Protein AF-A0A955IKW0-F1 (afdb_monomer_lite)

Radius of gyration: 23.09 Å; chains: 1; bounding box: 54×46×50 Å

Structure (mmCIF, N/CA/C/O backbone):
data_AF-A0A955IKW0-F1
#
_entry.id   AF-A0A955IKW0-F1
#
loop_
_atom_site.group_PDB
_atom_site.id
_atom_site.type_symbol
_atom_site.label_atom_id
_atom_site.label_alt_id
_atom_site.label_comp_id
_atom_site.label_asym_id
_atom_site.label_entity_id
_atom_site.label_seq_id
_atom_site.pdbx_PDB_ins_code
_atom_site.Cartn_x
_atom_site.Cartn_y
_atom_site.Cartn_z
_atom_site.occupancy
_atom_site.B_iso_or_equiv
_atom_site.auth_seq_id
_atom_site.auth_comp_id
_atom_site.auth_asym_id
_atom_site.auth_atom_id
_atom_site.pdbx_PDB_model_num
ATOM 1 N N . MET A 1 1 ? 44.706 -30.249 -36.302 1.00 55.31 1 MET A N 1
ATOM 2 C CA . MET A 1 1 ? 43.267 -30.231 -35.924 1.00 55.31 1 MET A CA 1
ATOM 3 C C . MET A 1 1 ? 42.944 -29.431 -34.649 1.00 55.31 1 MET A C 1
ATOM 5 O O . MET A 1 1 ? 41.783 -29.077 -34.481 1.00 55.31 1 MET A O 1
ATOM 9 N N . MET A 1 2 ? 43.918 -29.081 -33.790 1.00 57.72 2 MET A N 1
ATOM 10 C CA . MET A 1 2 ? 43.688 -28.331 -32.535 1.00 57.72 2 MET A CA 1
ATOM 11 C C . MET A 1 2 ? 43.245 -26.864 -32.749 1.00 57.72 2 MET A C 1
ATOM 13 O O . MET A 1 2 ? 42.301 -26.408 -32.112 1.00 57.72 2 MET A O 1
ATOM 17 N N . GLY A 1 3 ? 43.845 -26.144 -33.709 1.00 53.97 3 GLY A N 1
ATOM 18 C CA . GLY A 1 3 ? 43.551 -24.718 -33.955 1.00 53.97 3 GLY A CA 1
ATOM 19 C C . GLY A 1 3 ? 42.125 -24.417 -34.444 1.00 53.97 3 GLY A C 1
ATOM 20 O O . GLY A 1 3 ? 41.551 -23.398 -34.077 1.00 53.97 3 GLY A O 1
ATOM 21 N N . ARG A 1 4 ? 41.498 -25.344 -35.187 1.00 57.72 4 ARG A N 1
ATOM 22 C CA . ARG A 1 4 ? 40.086 -25.226 -35.613 1.00 57.72 4 ARG A CA 1
ATOM 23 C C . ARG A 1 4 ? 39.106 -25.356 -34.442 1.00 57.72 4 ARG 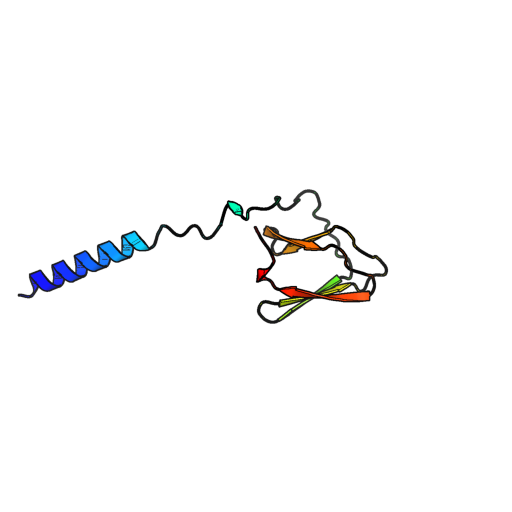A C 1
ATOM 25 O O . ARG A 1 4 ? 38.041 -24.755 -34.487 1.00 57.72 4 ARG A O 1
ATOM 32 N N . ARG A 1 5 ? 39.467 -26.121 -33.403 1.00 55.22 5 ARG A N 1
ATOM 33 C CA . ARG A 1 5 ? 38.648 -26.306 -32.193 1.00 55.22 5 ARG A CA 1
ATOM 34 C C . ARG A 1 5 ? 38.736 -25.084 -31.273 1.00 55.22 5 ARG A C 1
ATOM 36 O O . ARG A 1 5 ? 37.705 -24.649 -30.779 1.00 55.22 5 ARG A O 1
ATOM 43 N N . LEU A 1 6 ? 39.921 -24.478 -31.128 1.00 58.97 6 LEU A N 1
ATOM 44 C CA . LEU A 1 6 ? 40.076 -23.217 -30.387 1.00 58.97 6 LEU A CA 1
ATOM 45 C C . LEU A 1 6 ? 39.348 -22.042 -31.060 1.00 58.97 6 LEU A C 1
ATOM 47 O O . LEU A 1 6 ? 38.687 -21.274 -30.367 1.00 58.97 6 LEU A O 1
ATOM 51 N N . GLY A 1 7 ? 39.406 -21.929 -32.392 1.00 64.44 7 GLY A N 1
ATOM 52 C CA . GLY A 1 7 ? 38.689 -20.874 -33.123 1.00 64.44 7 GLY A CA 1
ATOM 53 C C . GLY A 1 7 ? 37.164 -20.964 -32.983 1.00 64.44 7 GLY A C 1
ATOM 54 O O . GLY A 1 7 ? 36.495 -19.946 -32.830 1.00 64.44 7 GLY A O 1
ATOM 55 N N . LEU A 1 8 ? 36.615 -22.183 -32.958 1.00 63.16 8 LEU A N 1
ATOM 56 C CA . LEU A 1 8 ? 35.183 -22.431 -32.743 1.00 63.16 8 LEU A CA 1
ATOM 57 C C . LEU A 1 8 ? 34.724 -22.057 -31.325 1.00 63.16 8 LEU A C 1
ATOM 59 O O . LEU A 1 8 ? 33.658 -21.468 -31.166 1.00 63.16 8 LEU A O 1
ATOM 63 N N . ILE A 1 9 ? 35.536 -22.354 -30.305 1.00 67.19 9 ILE A N 1
ATOM 64 C CA . ILE A 1 9 ? 35.230 -22.014 -28.906 1.00 67.19 9 ILE A CA 1
ATOM 65 C C . ILE A 1 9 ? 35.298 -20.496 -28.689 1.00 67.19 9 ILE A C 1
ATOM 67 O O . ILE A 1 9 ? 34.399 -19.924 -28.074 1.00 67.19 9 ILE A O 1
ATOM 71 N N . ALA A 1 10 ? 36.319 -19.833 -29.241 1.00 67.25 10 ALA A N 1
ATOM 72 C CA . ALA A 1 10 ? 36.456 -18.380 -29.164 1.00 67.25 10 ALA A CA 1
ATOM 73 C C . ALA A 1 10 ? 35.312 -17.652 -29.896 1.00 67.25 10 ALA A C 1
ATOM 75 O O . ALA A 1 10 ? 34.773 -16.674 -29.378 1.00 67.25 10 ALA A O 1
ATOM 76 N N . GLY A 1 11 ? 34.888 -18.164 -31.058 1.00 70.44 11 GLY A N 1
ATOM 77 C CA . GLY A 1 11 ? 33.739 -17.632 -31.792 1.00 70.44 11 GLY A CA 1
ATOM 78 C C . GLY A 1 11 ? 32.426 -17.762 -31.014 1.00 70.44 11 GLY A C 1
ATOM 79 O O . GLY A 1 11 ? 31.671 -16.797 -30.916 1.00 70.44 11 GLY A O 1
ATOM 80 N N . LEU A 1 12 ? 32.171 -18.922 -30.399 1.00 69.31 12 LEU A N 1
ATOM 81 C CA . LEU A 1 12 ? 30.947 -19.161 -29.627 1.00 69.31 12 LEU A CA 1
ATOM 82 C C . LEU A 1 12 ? 30.872 -18.289 -28.361 1.00 69.31 12 LEU A C 1
ATOM 84 O O . LEU A 1 12 ? 29.811 -17.752 -28.046 1.00 69.31 12 LEU A O 1
ATOM 88 N N . ALA A 1 13 ? 31.997 -18.093 -27.666 1.00 68.12 13 ALA A N 1
ATOM 89 C CA . ALA A 1 13 ? 32.072 -17.214 -26.498 1.00 68.12 13 ALA A CA 1
ATOM 90 C C . ALA A 1 13 ? 31.778 -15.742 -26.852 1.00 68.12 13 ALA A C 1
ATOM 92 O O . ALA A 1 13 ? 31.079 -15.058 -26.103 1.00 68.12 13 ALA A O 1
ATOM 93 N N . GLY A 1 14 ? 32.240 -15.274 -28.020 1.00 70.75 14 GLY A N 1
ATOM 94 C CA . GLY A 1 14 ? 31.936 -13.931 -28.524 1.00 70.75 14 GLY A CA 1
ATOM 95 C C . GLY A 1 14 ? 30.442 -13.707 -28.784 1.00 70.75 14 GLY A C 1
ATOM 96 O O . GLY A 1 14 ? 29.902 -12.663 -28.423 1.00 70.75 14 GLY A O 1
ATOM 97 N N . PHE A 1 15 ? 29.743 -14.707 -29.330 1.00 66.38 15 PHE A N 1
ATOM 98 C CA . PHE A 1 15 ? 28.296 -14.627 -29.572 1.00 66.38 15 PHE A CA 1
ATOM 99 C C . PHE A 1 15 ? 27.461 -14.609 -28.281 1.00 66.38 15 PHE A C 1
ATOM 101 O O . PHE A 1 15 ? 26.461 -13.896 -28.214 1.00 66.38 15 PHE A O 1
ATOM 108 N N . ILE A 1 16 ? 27.874 -15.338 -27.237 1.00 70.06 16 ILE A N 1
ATOM 109 C CA . ILE A 1 16 ? 27.170 -15.346 -25.940 1.00 70.06 16 ILE A CA 1
ATOM 110 C C . ILE A 1 16 ? 27.334 -14.000 -25.217 1.00 70.06 16 ILE A C 1
ATOM 112 O O . ILE A 1 16 ? 26.381 -13.506 -24.614 1.00 70.06 16 ILE A O 1
ATOM 116 N N . ALA A 1 17 ? 28.507 -13.367 -25.327 1.00 66.06 17 ALA A N 1
ATOM 117 C CA . ALA A 1 17 ? 28.766 -12.059 -24.726 1.00 66.06 17 ALA A CA 1
ATOM 118 C C . ALA A 1 17 ? 27.896 -10.937 -25.329 1.00 66.06 17 ALA A C 1
ATOM 120 O O . ALA A 1 17 ? 27.488 -10.024 -24.616 1.00 66.06 17 ALA A O 1
ATOM 121 N N . LEU A 1 18 ? 27.550 -11.029 -26.618 1.00 64.06 18 LEU A N 1
ATOM 122 C CA . LEU A 1 18 ? 26.699 -10.049 -27.309 1.00 64.06 18 LEU A CA 1
ATOM 123 C C . LEU A 1 18 ? 25.201 -10.205 -26.986 1.00 64.06 18 LEU A C 1
ATOM 125 O O . LEU A 1 18 ? 24.448 -9.239 -27.089 1.00 64.06 18 LEU A O 1
ATOM 129 N N . ALA A 1 19 ? 24.757 -11.391 -26.558 1.00 64.06 19 ALA A N 1
ATOM 130 C CA . ALA A 1 19 ? 23.355 -11.653 -26.218 1.00 64.06 19 ALA A CA 1
ATOM 131 C C . ALA A 1 19 ? 22.970 -11.235 -24.779 1.00 64.06 19 ALA A C 1
ATOM 133 O O . ALA A 1 19 ? 21.787 -11.221 -24.436 1.00 64.06 19 ALA A O 1
ATOM 134 N N . GLY A 1 20 ? 23.944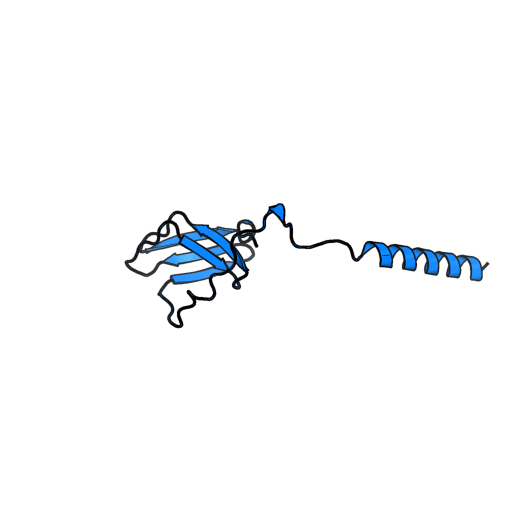 -10.892 -23.926 1.00 59.69 20 GLY A N 1
ATOM 135 C CA . GLY A 1 20 ? 23.731 -10.643 -22.494 1.00 59.69 20 GLY A CA 1
ATOM 136 C C . GLY A 1 20 ? 23.325 -9.216 -22.095 1.00 59.69 20 GLY A C 1
ATOM 137 O O . GLY A 1 20 ? 22.898 -9.013 -20.962 1.00 59.69 20 GLY A O 1
ATOM 138 N N . CYS A 1 21 ? 23.437 -8.220 -22.981 1.00 65.69 21 CYS A N 1
ATOM 139 C CA . CYS A 1 21 ? 23.384 -6.802 -22.579 1.00 65.69 21 CYS A CA 1
ATOM 140 C C . CYS A 1 21 ? 22.056 -6.066 -22.840 1.00 65.69 21 CYS A C 1
ATOM 142 O O . CYS A 1 21 ? 21.972 -4.877 -22.548 1.00 65.69 21 CYS A O 1
ATOM 144 N N . ALA A 1 22 ? 21.014 -6.714 -23.370 1.00 59.66 22 ALA A N 1
ATOM 145 C CA . ALA A 1 22 ? 19.867 -5.985 -23.935 1.00 59.66 22 ALA A CA 1
ATOM 146 C C . ALA A 1 22 ? 18.520 -6.158 -23.211 1.00 59.66 22 ALA A C 1
ATOM 148 O O . ALA A 1 22 ? 17.485 -5.798 -23.770 1.00 59.66 22 ALA A O 1
ATOM 149 N N . ARG A 1 23 ? 18.474 -6.687 -21.980 1.00 61.91 23 ARG A N 1
ATOM 150 C CA . ARG A 1 23 ? 17.199 -6.783 -21.248 1.00 61.91 23 ARG A CA 1
ATOM 151 C C . ARG A 1 23 ? 17.050 -5.629 -20.264 1.00 61.91 23 ARG A C 1
ATOM 153 O O . ARG A 1 23 ? 17.474 -5.720 -19.116 1.00 61.91 23 ARG A O 1
ATOM 160 N N . ALA A 1 24 ? 16.423 -4.547 -20.725 1.00 60.72 24 ALA A N 1
ATOM 161 C CA . ALA A 1 24 ? 15.883 -3.530 -19.834 1.00 60.72 24 ALA A CA 1
ATOM 162 C C . ALA A 1 24 ? 14.897 -4.218 -18.878 1.00 60.72 24 ALA A C 1
ATOM 164 O O . ALA A 1 24 ? 13.889 -4.786 -19.293 1.00 60.72 24 ALA A O 1
ATOM 165 N N . MET A 1 25 ? 15.242 -4.236 -17.594 1.00 59.59 25 MET A N 1
ATOM 166 C CA . MET A 1 25 ? 14.443 -4.870 -16.541 1.00 59.59 25 MET A CA 1
ATOM 167 C C . MET A 1 25 ? 13.219 -4.020 -16.157 1.00 59.59 25 MET A C 1
ATOM 169 O O . MET A 1 25 ? 12.367 -4.466 -15.394 1.00 59.59 25 MET A O 1
ATOM 173 N N . THR A 1 26 ? 13.145 -2.807 -16.706 1.00 64.12 26 THR A N 1
ATOM 174 C CA . THR A 1 26 ? 12.061 -1.842 -16.550 1.00 64.12 26 THR A CA 1
ATOM 175 C C . THR A 1 26 ? 11.247 -1.810 -17.837 1.00 64.12 26 THR A C 1
ATOM 177 O O . THR A 1 26 ? 11.805 -1.624 -18.916 1.00 64.12 26 THR A O 1
ATOM 180 N N . ASP A 1 27 ? 9.936 -1.997 -17.710 1.00 72.62 27 ASP A N 1
ATOM 181 C CA . ASP A 1 27 ? 8.962 -1.846 -18.790 1.00 72.62 27 ASP A CA 1
ATOM 182 C C . ASP A 1 27 ? 8.382 -0.423 -18.710 1.00 72.62 27 ASP A C 1
ATOM 184 O O . ASP A 1 27 ? 7.551 -0.166 -17.836 1.00 72.62 27 ASP A O 1
ATOM 188 N N . PRO A 1 28 ? 8.785 0.515 -19.592 1.00 74.94 28 PRO A N 1
ATOM 189 C CA . PRO A 1 28 ? 8.323 1.900 -19.526 1.00 74.94 28 PRO A CA 1
ATOM 190 C C . PRO A 1 28 ? 6.807 2.030 -19.685 1.00 74.94 28 PRO A C 1
ATOM 192 O O . PRO A 1 28 ? 6.228 3.004 -19.219 1.00 74.94 28 PRO A O 1
ATOM 195 N N . SER A 1 29 ? 6.147 1.048 -20.314 1.00 77.38 29 SER A N 1
ATOM 196 C CA . SER A 1 29 ? 4.687 1.049 -20.456 1.00 77.38 29 SER A CA 1
ATOM 197 C C . SER A 1 29 ? 3.958 0.804 -19.132 1.00 77.38 29 SER A C 1
ATOM 199 O O . SER A 1 29 ? 2.762 1.072 -19.022 1.00 77.38 29 SER A O 1
ATOM 201 N N . ARG A 1 30 ? 4.676 0.308 -18.118 1.00 72.19 30 ARG A N 1
ATOM 202 C CA . ARG A 1 30 ? 4.169 0.064 -16.763 1.00 72.19 30 ARG A CA 1
ATOM 203 C C . ARG A 1 30 ? 4.621 1.114 -15.756 1.00 72.19 30 ARG A C 1
ATOM 205 O O . ARG A 1 30 ? 4.165 1.026 -14.617 1.00 72.19 30 ARG A O 1
ATOM 212 N N . ALA A 1 31 ? 5.427 2.084 -16.202 1.00 77.31 31 ALA A N 1
ATOM 213 C CA . ALA A 1 31 ? 5.877 3.217 -15.412 1.00 77.31 31 ALA A CA 1
ATOM 214 C C . ALA A 1 31 ? 4.686 3.926 -14.771 1.00 77.31 31 ALA A C 1
ATOM 216 O O . ALA A 1 31 ? 3.716 4.299 -15.439 1.00 77.31 31 ALA A O 1
ATOM 217 N N . THR A 1 32 ? 4.761 4.113 -13.462 1.00 81.56 32 THR A N 1
ATOM 218 C CA . THR A 1 32 ? 3.736 4.825 -12.700 1.00 81.56 32 THR A CA 1
ATOM 219 C C . THR A 1 32 ? 4.250 6.189 -12.239 1.00 81.56 32 THR A C 1
ATOM 221 O O . THR A 1 32 ? 5.266 6.698 -12.711 1.00 81.56 32 THR A O 1
ATOM 224 N N . ARG A 1 33 ? 3.501 6.858 -11.355 1.00 85.44 33 ARG A N 1
ATOM 225 C CA . ARG A 1 33 ? 3.916 8.148 -10.788 1.00 85.44 33 ARG A CA 1
ATOM 226 C C . ARG A 1 33 ? 5.225 8.003 -9.991 1.00 85.44 33 ARG A C 1
ATOM 228 O O . ARG A 1 33 ? 5.454 6.937 -9.433 1.00 85.44 33 ARG A O 1
ATOM 235 N N . PRO A 1 34 ? 6.045 9.060 -9.868 1.00 88.25 34 PRO A N 1
ATOM 236 C CA . PRO A 1 34 ? 7.248 9.028 -9.039 1.00 88.25 34 PRO A CA 1
ATOM 237 C C . PRO A 1 34 ? 6.916 9.031 -7.541 1.00 88.25 34 PRO A C 1
ATOM 239 O O . PRO A 1 34 ? 5.866 9.528 -7.117 1.00 88.25 34 PRO A O 1
ATOM 242 N N . TYR A 1 35 ? 7.838 8.506 -6.729 1.00 90.62 35 TYR A N 1
ATOM 243 C CA . TYR A 1 35 ? 7.728 8.554 -5.272 1.00 90.62 35 TYR A CA 1
ATOM 244 C C . TYR A 1 35 ? 7.722 10.012 -4.773 1.00 90.62 35 TYR A C 1
ATOM 246 O O . TYR A 1 35 ? 8.609 10.790 -5.140 1.00 90.62 35 TYR A O 1
ATOM 254 N N . PRO A 1 36 ? 6.749 10.416 -3.934 1.00 91.31 36 PRO A N 1
ATOM 255 C CA . PRO A 1 36 ? 6.617 11.799 -3.491 1.00 91.31 36 PRO A CA 1
ATOM 256 C C . PRO A 1 36 ? 7.600 12.108 -2.354 1.00 91.31 36 PRO A C 1
ATOM 258 O O . PRO A 1 36 ? 7.231 12.106 -1.181 1.00 91.31 36 PRO A O 1
ATOM 261 N N . VAL A 1 37 ? 8.855 12.405 -2.699 1.00 90.19 37 VAL A N 1
ATOM 262 C CA . VAL A 1 37 ? 9.938 12.687 -1.732 1.00 90.19 37 VAL A CA 1
ATOM 263 C C . VAL A 1 37 ? 9.585 13.774 -0.710 1.00 90.19 37 VAL A C 1
ATOM 265 O O . VAL A 1 37 ? 9.950 13.658 0.455 1.00 90.19 37 VAL A O 1
ATOM 268 N N . ALA A 1 38 ? 8.810 14.783 -1.116 1.00 90.06 38 ALA A N 1
ATOM 269 C CA . ALA A 1 38 ? 8.394 15.889 -0.255 1.00 90.06 38 ALA A CA 1
ATOM 270 C C . ALA A 1 38 ? 7.399 15.484 0.852 1.00 90.06 38 ALA A C 1
ATOM 272 O O . ALA A 1 38 ? 7.218 16.231 1.806 1.00 90.06 38 ALA A O 1
ATOM 273 N N . LEU A 1 39 ? 6.751 14.318 0.734 1.00 85.06 39 LEU A N 1
ATOM 274 C CA . LEU A 1 39 ? 5.791 13.805 1.720 1.00 85.06 39 LEU A CA 1
ATOM 275 C C . LEU A 1 39 ? 6.429 12.831 2.718 1.00 85.06 39 LEU A C 1
ATOM 277 O O . LEU A 1 39 ? 5.714 12.172 3.473 1.00 85.06 39 LEU A O 1
ATOM 281 N N . HIS A 1 40 ? 7.757 12.695 2.714 1.00 81.44 40 HIS A N 1
ATOM 282 C CA . HIS A 1 40 ? 8.431 11.861 3.695 1.00 81.44 40 HIS A CA 1
ATOM 283 C C . HIS A 1 40 ? 8.310 12.492 5.088 1.00 81.44 40 HIS A C 1
ATOM 285 O O . HIS A 1 40 ? 8.886 13.540 5.365 1.00 81.44 40 HIS A O 1
ATOM 291 N N . VAL A 1 41 ? 7.540 11.843 5.958 1.00 78.56 41 VAL A N 1
ATOM 292 C CA . VAL A 1 41 ? 7.384 12.219 7.365 1.00 78.56 41 VAL A CA 1
ATOM 293 C C . VAL A 1 41 ? 8.302 11.349 8.229 1.00 78.56 41 VAL A C 1
ATOM 295 O O . VAL A 1 41 ? 8.370 10.141 7.998 1.00 78.56 41 VAL A O 1
ATOM 298 N N . PRO A 1 42 ? 8.996 11.926 9.228 1.00 77.19 42 PRO A N 1
ATOM 299 C CA . PRO A 1 42 ? 9.928 11.185 10.081 1.00 77.19 42 PRO A CA 1
ATOM 300 C C . PRO A 1 42 ? 9.226 10.275 11.101 1.00 77.19 42 PRO A C 1
ATOM 302 O O . PRO A 1 42 ? 9.875 9.427 11.708 1.00 77.19 42 PRO A O 1
ATOM 305 N N . SER A 1 43 ? 7.918 10.444 11.313 1.00 83.62 43 SER A N 1
ATOM 306 C CA . SER A 1 43 ? 7.130 9.637 12.242 1.00 83.62 43 SER A CA 1
ATOM 307 C C . SER A 1 43 ? 6.362 8.526 11.526 1.00 83.62 43 SER A C 1
ATOM 309 O O . SER A 1 43 ? 5.787 8.718 10.452 1.00 83.62 43 SER A O 1
ATOM 311 N N . SER A 1 44 ? 6.326 7.349 12.149 1.00 86.56 44 SER A N 1
ATOM 312 C CA . SER A 1 44 ? 5.491 6.228 11.720 1.00 86.56 44 SER A CA 1
ATOM 313 C C . SER A 1 44 ? 4.155 6.231 12.457 1.00 86.56 44 SER A C 1
ATOM 315 O O . SER A 1 44 ? 4.099 6.505 13.652 1.00 86.56 44 SER A O 1
ATOM 317 N N . VAL A 1 45 ? 3.088 5.867 11.749 1.00 90.69 45 VAL A N 1
ATOM 318 C CA . VAL A 1 45 ? 1.809 5.464 12.355 1.00 90.69 45 VAL A CA 1
ATOM 319 C C . VAL A 1 45 ? 1.828 3.966 12.673 1.00 90.69 45 VAL A C 1
ATOM 321 O O . VAL A 1 45 ? 2.605 3.228 12.063 1.00 90.69 45 VAL A O 1
ATOM 324 N N . ASP A 1 46 ? 0.943 3.501 13.560 1.00 94.31 46 ASP A N 1
ATOM 325 C CA . ASP A 1 46 ? 0.864 2.097 14.004 1.00 94.31 46 ASP A CA 1
ATOM 326 C C . ASP A 1 46 ? 0.239 1.159 12.951 1.00 94.31 46 ASP A C 1
ATOM 328 O O . ASP A 1 46 ? -0.778 0.492 13.157 1.00 94.31 46 ASP A O 1
ATOM 332 N N . ILE A 1 47 ? 0.862 1.102 11.776 1.00 95.25 47 ILE A N 1
ATOM 333 C CA . ILE A 1 47 ? 0.572 0.134 10.723 1.00 95.25 47 ILE A CA 1
ATOM 334 C C . ILE A 1 47 ? 1.690 -0.904 10.717 1.00 95.25 47 ILE A C 1
ATOM 336 O O . ILE A 1 47 ? 2.851 -0.594 10.455 1.00 95.25 47 ILE A O 1
ATOM 340 N N . GLN A 1 48 ? 1.334 -2.161 10.959 1.00 96.69 48 GLN A N 1
ATOM 341 C CA . GLN A 1 48 ? 2.288 -3.267 10.971 1.00 96.69 48 GLN A CA 1
ATOM 342 C C . GLN A 1 48 ? 2.330 -3.949 9.607 1.00 96.69 48 GLN A C 1
ATOM 344 O O . GLN A 1 48 ? 1.294 -4.144 8.964 1.00 96.69 48 GLN A O 1
ATOM 349 N N . VAL A 1 49 ? 3.524 -4.359 9.177 1.00 96.06 49 VAL A N 1
ATOM 350 C CA . VAL A 1 49 ? 3.733 -5.038 7.895 1.00 96.06 49 VAL A CA 1
ATOM 351 C C . VAL A 1 49 ? 4.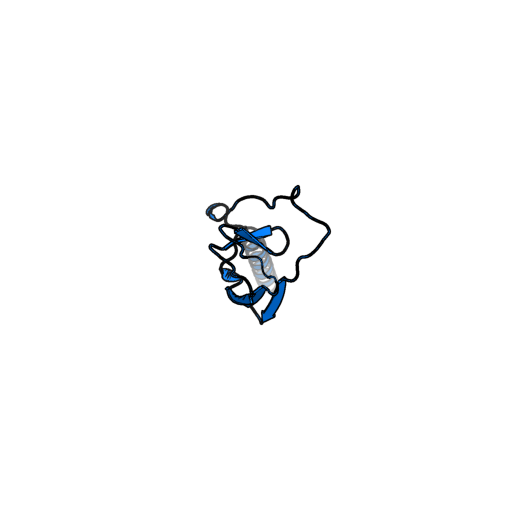511 -6.332 8.109 1.00 96.06 49 VAL A C 1
ATOM 353 O O . VAL A 1 49 ? 5.623 -6.328 8.623 1.00 96.06 49 VAL A O 1
ATOM 356 N N . PHE A 1 50 ? 3.938 -7.446 7.661 1.00 97.50 50 PHE A N 1
ATOM 357 C CA . PHE A 1 50 ? 4.545 -8.774 7.718 1.00 97.50 50 PHE A CA 1
ATOM 358 C C . PHE A 1 50 ? 4.779 -9.293 6.307 1.00 97.50 50 PHE A C 1
ATOM 360 O O . PHE A 1 50 ? 3.844 -9.361 5.509 1.00 97.50 50 PHE A O 1
ATOM 367 N N . ARG A 1 51 ? 5.998 -9.728 5.996 1.00 96.44 51 ARG A N 1
ATOM 368 C CA . ARG A 1 51 ? 6.312 -10.337 4.700 1.00 96.44 51 ARG A CA 1
ATOM 369 C C . ARG A 1 51 ? 6.417 -11.855 4.820 1.00 96.44 51 ARG A C 1
ATOM 371 O O . ARG A 1 51 ? 7.080 -12.364 5.718 1.00 96.44 51 ARG A O 1
ATOM 378 N N . ARG A 1 52 ? 5.807 -12.576 3.875 1.00 97.56 52 ARG A N 1
ATOM 379 C CA . ARG A 1 52 ? 5.995 -14.021 3.672 1.00 97.56 52 ARG A CA 1
ATOM 380 C C . ARG A 1 52 ? 6.166 -14.301 2.182 1.00 97.56 52 ARG A C 1
ATOM 382 O O . ARG A 1 52 ? 5.217 -14.176 1.412 1.00 97.56 52 ARG A O 1
ATOM 389 N N . GLY A 1 53 ? 7.390 -14.633 1.773 1.00 96.62 53 GLY A N 1
ATOM 390 C CA . GLY A 1 53 ? 7.733 -14.845 0.364 1.00 96.62 53 GLY A CA 1
ATOM 391 C C . GLY A 1 53 ? 7.416 -13.621 -0.504 1.00 96.62 53 GLY A C 1
ATOM 392 O O . GLY A 1 53 ? 7.947 -12.526 -0.284 1.00 96.62 53 GLY A O 1
ATOM 393 N N . THR A 1 54 ? 6.537 -13.805 -1.490 1.00 96.75 54 THR A N 1
ATOM 394 C CA . THR A 1 54 ? 6.078 -12.758 -2.419 1.00 96.75 54 THR A CA 1
ATOM 395 C C . THR A 1 54 ? 4.781 -12.079 -1.977 1.00 96.75 54 THR A C 1
ATOM 397 O O . THR A 1 54 ? 4.141 -11.415 -2.783 1.00 96.75 54 THR A O 1
ATOM 400 N N . SER A 1 55 ? 4.379 -12.236 -0.714 1.00 97.94 55 SER A N 1
ATOM 401 C CA . SER A 1 55 ? 3.199 -11.580 -0.148 1.00 97.94 55 SER A CA 1
ATOM 402 C C . SER A 1 55 ? 3.569 -10.684 1.027 1.00 97.94 55 SER A C 1
ATOM 404 O O . SER A 1 55 ? 4.430 -11.026 1.844 1.00 97.94 55 SER A O 1
ATOM 406 N N . ILE A 1 56 ? 2.872 -9.558 1.143 1.00 97.50 56 ILE A N 1
ATOM 407 C CA . ILE A 1 56 ? 2.910 -8.684 2.315 1.00 97.50 56 ILE A CA 1
ATOM 408 C C . ILE A 1 56 ? 1.529 -8.620 2.951 1.00 97.50 56 ILE A C 1
ATOM 410 O O . ILE A 1 56 ? 0.515 -8.537 2.267 1.00 97.50 56 ILE A O 1
ATOM 414 N N . THR A 1 57 ? 1.480 -8.676 4.272 1.00 98.19 57 THR A N 1
ATOM 415 C CA . THR A 1 57 ? 0.266 -8.464 5.049 1.00 98.19 57 THR A CA 1
ATOM 416 C C . THR A 1 57 ? 0.406 -7.185 5.840 1.00 98.19 57 THR A C 1
ATOM 418 O O . THR A 1 57 ? 1.361 -7.034 6.592 1.00 98.19 57 THR A O 1
ATOM 421 N N . VAL A 1 58 ? -0.560 -6.295 5.678 1.00 97.62 58 VAL A N 1
ATOM 422 C CA . VAL A 1 58 ? -0.634 -5.004 6.347 1.00 97.62 58 VAL A CA 1
ATOM 423 C C . VAL A 1 58 ? -1.779 -5.038 7.347 1.00 97.62 58 VAL A C 1
ATOM 425 O O . VAL A 1 58 ? -2.891 -5.446 7.002 1.00 97.62 58 VAL A O 1
ATOM 428 N N . VAL A 1 59 ? -1.498 -4.632 8.580 1.00 98.06 59 VAL A N 1
ATOM 429 C CA . VAL A 1 59 ? -2.471 -4.520 9.669 1.00 98.06 59 VAL A CA 1
ATOM 430 C C . VAL A 1 59 ? -2.526 -3.064 10.100 1.00 98.06 59 VAL A C 1
ATOM 432 O O . VAL A 1 59 ? -1.529 -2.517 10.563 1.00 98.06 59 VAL A O 1
ATOM 435 N N . ASN A 1 60 ? -3.686 -2.437 9.935 1.00 97.62 60 ASN A N 1
ATOM 436 C CA . ASN A 1 60 ? -3.931 -1.089 10.422 1.00 97.62 60 ASN A CA 1
ATOM 437 C C . ASN A 1 60 ? -4.399 -1.155 11.877 1.00 97.62 60 ASN A C 1
ATOM 439 O O . ASN A 1 60 ? -5.581 -1.380 12.121 1.00 97.62 60 ASN A O 1
ATOM 443 N N . ALA A 1 61 ? -3.488 -0.983 12.834 1.00 97.06 61 ALA A N 1
ATOM 444 C CA . ALA A 1 61 ? -3.819 -1.013 14.260 1.00 97.06 61 ALA A CA 1
ATOM 445 C C . ALA A 1 61 ? -4.288 0.355 14.795 1.00 97.06 61 ALA A C 1
ATOM 447 O O . ALA A 1 61 ? -4.426 0.538 16.000 1.00 97.06 61 ALA A O 1
ATOM 448 N N . THR A 1 62 ? -4.547 1.315 13.904 1.00 96.38 62 THR A N 1
ATOM 449 C CA . THR A 1 62 ? -5.012 2.661 14.252 1.00 96.38 62 THR A CA 1
ATOM 450 C C . THR A 1 62 ? -6.544 2.762 14.154 1.00 96.38 62 THR A C 1
ATOM 452 O O . THR A 1 62 ? -7.174 1.959 13.455 1.00 96.38 62 THR A O 1
ATOM 455 N N . PRO A 1 63 ? -7.169 3.782 14.775 1.00 97.19 63 PRO A N 1
ATOM 456 C CA . PRO A 1 63 ? -8.585 4.094 14.563 1.00 97.19 63 PRO A CA 1
ATOM 457 C C . PRO A 1 63 ? -8.862 4.802 13.220 1.00 97.19 63 PRO A C 1
ATOM 459 O O . PRO A 1 63 ? -10.013 5.104 12.904 1.00 97.19 63 PRO A O 1
ATOM 462 N N . VAL A 1 64 ? -7.833 5.098 12.419 1.00 96.81 64 VAL A N 1
ATOM 463 C CA . VAL A 1 64 ? -7.956 5.870 11.176 1.00 96.81 64 VAL A CA 1
ATOM 464 C C . VAL A 1 64 ? -8.215 4.936 10.000 1.00 96.81 64 VAL A C 1
ATOM 466 O O . VAL A 1 64 ? -7.553 3.916 9.842 1.00 96.81 64 VAL A O 1
ATOM 469 N N . THR A 1 65 ? -9.156 5.297 9.126 1.00 97.00 65 THR A N 1
ATOM 470 C CA . THR A 1 65 ? -9.362 4.604 7.847 1.00 97.00 65 THR A CA 1
ATOM 471 C C . THR A 1 65 ? -8.699 5.369 6.709 1.00 97.00 65 THR A C 1
ATOM 473 O O . THR A 1 65 ? -9.013 6.534 6.475 1.00 97.00 65 THR A O 1
ATOM 476 N N . TYR A 1 66 ? -7.851 4.687 5.942 1.00 95.81 66 TYR A N 1
ATOM 477 C CA . TYR A 1 66 ? -7.192 5.250 4.766 1.00 95.81 66 TYR A CA 1
ATOM 478 C C . TYR A 1 66 ? -7.986 4.917 3.504 1.00 95.81 66 TYR A C 1
ATOM 480 O O . TYR A 1 66 ? -8.421 3.779 3.319 1.00 95.81 66 TYR A O 1
ATOM 488 N N . ARG A 1 67 ? -8.176 5.898 2.620 1.00 96.88 67 ARG A N 1
ATOM 489 C CA . ARG A 1 67 ? -8.919 5.760 1.357 1.00 96.88 67 ARG A CA 1
ATOM 490 C C . ARG A 1 67 ? -8.128 6.391 0.227 1.00 96.88 67 ARG A C 1
ATOM 492 O O . ARG A 1 67 ? -7.459 7.391 0.461 1.00 96.88 67 ARG A O 1
ATOM 499 N N . ASN A 1 68 ? -8.240 5.829 -0.976 1.00 95.00 68 ASN A N 1
ATOM 500 C CA . ASN A 1 68 ? -7.582 6.347 -2.183 1.00 95.00 68 ASN A CA 1
ATOM 501 C C . ASN A 1 68 ? -6.083 6.634 -1.965 1.00 95.00 68 ASN A C 1
ATOM 503 O O . ASN A 1 68 ? -5.550 7.642 -2.424 1.00 95.00 68 ASN A O 1
ATOM 507 N N . ALA A 1 69 ? -5.411 5.757 -1.219 1.00 92.19 69 ALA A N 1
ATOM 508 C CA . ALA A 1 69 ? -4.018 5.932 -0.835 1.00 92.19 69 ALA A CA 1
ATOM 509 C C . ALA A 1 69 ? -3.091 5.138 -1.766 1.00 92.19 69 ALA A C 1
ATOM 511 O O . ALA A 1 69 ? -3.525 4.262 -2.516 1.00 92.19 69 ALA A O 1
ATOM 512 N N . SER A 1 70 ? -1.792 5.428 -1.706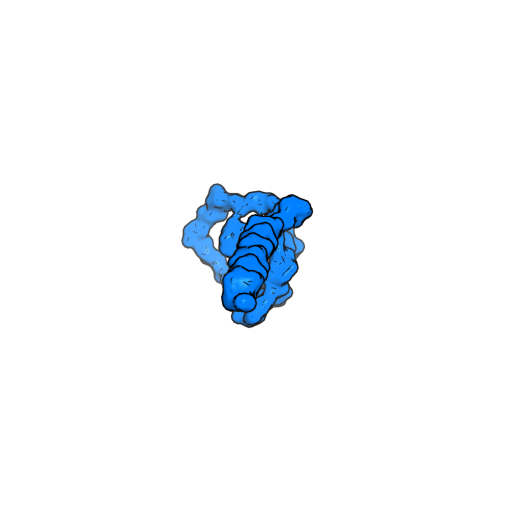 1.00 93.50 70 SER A N 1
ATOM 513 C CA . SER A 1 70 ? -0.767 4.605 -2.350 1.00 93.50 70 SER A CA 1
ATOM 514 C C . SER A 1 70 ? 0.102 3.930 -1.318 1.00 93.50 70 SER A C 1
ATOM 516 O O . SER A 1 70 ? 0.625 4.576 -0.416 1.00 93.50 70 SER A O 1
ATOM 518 N N . MET A 1 71 ? 0.301 2.635 -1.517 1.00 93.88 71 MET A N 1
ATOM 519 C CA . MET A 1 71 ? 1.310 1.877 -0.808 1.00 93.88 71 MET A CA 1
ATOM 520 C C . MET A 1 71 ? 2.582 1.872 -1.641 1.00 93.88 71 MET A C 1
ATOM 522 O O . MET A 1 71 ? 2.566 1.415 -2.783 1.00 93.88 71 MET A O 1
ATOM 526 N N . TRP A 1 72 ? 3.660 2.383 -1.059 1.00 93.50 72 TRP A N 1
ATOM 527 C CA . TRP A 1 72 ? 4.982 2.421 -1.669 1.00 93.50 72 TRP A CA 1
ATOM 528 C C . TRP A 1 72 ? 5.900 1.421 -0.980 1.00 93.50 72 TRP A C 1
ATOM 530 O O . TRP A 1 72 ? 5.906 1.321 0.245 1.00 93.50 72 TRP A O 1
ATOM 540 N N . ILE A 1 73 ? 6.695 0.707 -1.768 1.00 92.38 73 ILE A N 1
ATOM 541 C CA . ILE A 1 73 ? 7.725 -0.215 -1.299 1.00 92.38 73 ILE A CA 1
ATOM 542 C C . ILE A 1 73 ? 9.061 0.253 -1.858 1.00 92.38 73 ILE A C 1
ATOM 544 O O . ILE A 1 73 ? 9.190 0.515 -3.057 1.00 92.38 73 ILE A O 1
ATOM 548 N N . ASN A 1 74 ? 10.054 0.358 -0.973 1.00 90.50 74 ASN A N 1
ATOM 549 C CA . ASN A 1 74 ? 11.419 0.774 -1.300 1.00 90.50 74 ASN A CA 1
ATOM 550 C C . ASN A 1 74 ? 11.479 2.077 -2.115 1.00 90.50 74 ASN A C 1
ATOM 552 O O . ASN A 1 74 ? 12.326 2.207 -2.991 1.00 90.50 74 ASN A O 1
ATOM 556 N N . GLN A 1 75 ? 10.543 3.004 -1.868 1.00 91.25 75 GLN A N 1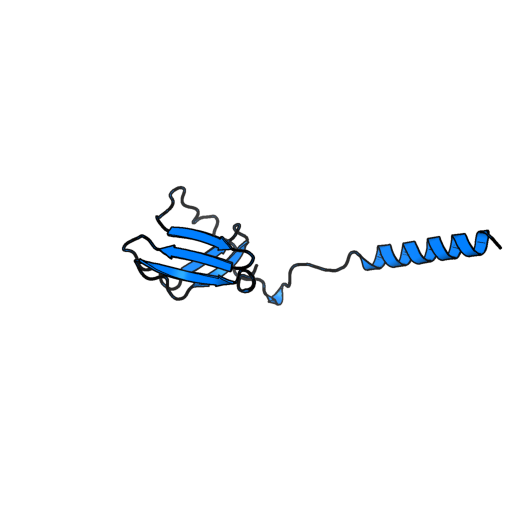
ATOM 557 C CA . GLN A 1 75 ? 10.454 4.303 -2.553 1.00 91.25 75 GLN A CA 1
ATOM 558 C C . GLN A 1 75 ? 10.405 4.207 -4.092 1.00 91.25 75 GLN A C 1
ATOM 560 O O . GLN A 1 75 ? 10.739 5.160 -4.788 1.00 91.25 75 GLN A O 1
ATOM 565 N N . ARG A 1 76 ? 9.996 3.052 -4.632 1.00 89.00 76 ARG A N 1
ATOM 566 C CA . ARG A 1 76 ? 10.011 2.776 -6.073 1.00 89.00 76 ARG A CA 1
ATOM 567 C C . ARG A 1 76 ? 8.723 2.122 -6.529 1.00 89.00 76 ARG A C 1
ATOM 569 O O . ARG A 1 76 ? 8.051 2.645 -7.402 1.00 89.00 76 ARG A O 1
ATOM 576 N N . PHE A 1 77 ? 8.367 1.000 -5.912 1.00 91.44 77 PHE A N 1
ATOM 577 C CA . PHE A 1 77 ? 7.233 0.209 -6.362 1.00 91.44 77 PHE A CA 1
ATOM 578 C C . PHE A 1 77 ? 5.954 0.679 -5.679 1.00 9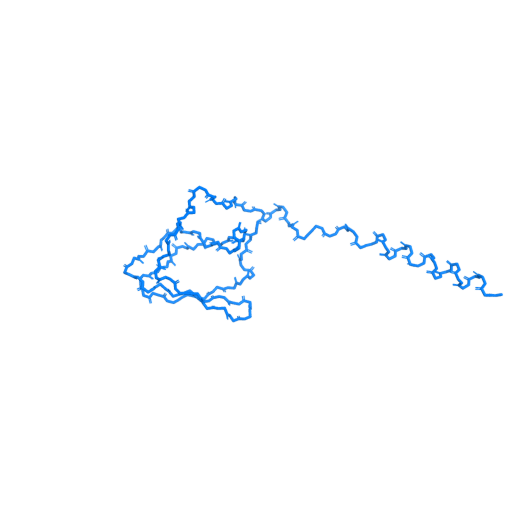1.44 77 PHE A C 1
ATOM 580 O O . PHE A 1 77 ? 5.886 0.711 -4.448 1.00 91.44 77 PHE A O 1
ATOM 587 N N . VAL A 1 78 ? 4.926 1.006 -6.453 1.00 93.75 78 VAL A N 1
ATOM 588 C CA . VAL A 1 78 ? 3.654 1.519 -5.949 1.00 93.75 78 VAL A CA 1
ATOM 589 C C . VAL A 1 78 ? 2.490 0.613 -6.304 1.00 93.75 78 VAL A C 1
ATOM 591 O O . VAL A 1 78 ? 2.431 -0.001 -7.370 1.00 93.75 78 VAL A O 1
ATOM 594 N N . ARG A 1 79 ? 1.521 0.567 -5.392 1.00 93.19 79 ARG A N 1
ATOM 595 C CA . ARG A 1 79 ? 0.194 0.012 -5.633 1.00 93.19 79 ARG A CA 1
ATOM 596 C C . ARG A 1 79 ? -0.870 0.964 -5.083 1.00 93.19 79 ARG A C 1
ATOM 598 O O . ARG A 1 79 ? -0.770 1.367 -3.918 1.00 93.19 79 ARG A O 1
ATOM 605 N N . PRO A 1 80 ? -1.901 1.328 -5.864 1.00 93.94 80 PRO A N 1
ATOM 606 C CA . PRO A 1 80 ? -3.055 2.028 -5.321 1.00 93.94 80 PRO A CA 1
ATOM 607 C C . PRO A 1 80 ? -3.825 1.100 -4.373 1.00 93.94 80 PRO A C 1
ATOM 609 O O . PRO A 1 80 ? -4.049 -0.080 -4.655 1.00 93.94 80 PRO A O 1
ATOM 612 N N . ILE A 1 81 ? -4.238 1.634 -3.231 1.00 94.50 81 ILE A N 1
ATOM 613 C CA . ILE A 1 81 ? -5.133 0.965 -2.294 1.00 94.50 81 ILE A CA 1
ATOM 614 C C . ILE A 1 81 ? -6.422 1.775 -2.200 1.00 94.50 81 ILE A C 1
ATOM 616 O O . ILE A 1 81 ? -6.434 2.928 -1.774 1.00 94.50 81 ILE A O 1
ATOM 620 N N . ALA A 1 82 ? -7.532 1.156 -2.605 1.00 95.00 82 ALA A N 1
ATOM 621 C CA . ALA A 1 82 ? -8.840 1.796 -2.526 1.00 95.00 82 ALA A CA 1
ATOM 622 C C . ALA A 1 82 ? -9.184 2.142 -1.073 1.00 95.00 82 ALA A C 1
ATOM 624 O O . ALA A 1 82 ? -9.668 3.236 -0.780 1.00 95.00 82 ALA A O 1
ATOM 625 N N . ARG A 1 83 ? -8.903 1.206 -0.154 1.00 96.06 83 ARG A N 1
ATOM 626 C CA . ARG A 1 83 ? -9.232 1.356 1.257 1.00 96.06 83 ARG A CA 1
ATOM 627 C C . ARG A 1 83 ? -8.413 0.444 2.171 1.00 96.06 83 ARG A C 1
ATOM 629 O O . ARG A 1 83 ? -8.196 -0.723 1.849 1.00 96.06 83 ARG A O 1
ATOM 636 N N . LEU A 1 84 ? -8.033 0.966 3.333 1.00 97.25 84 LEU A N 1
ATOM 637 C CA . LEU A 1 84 ? -7.507 0.221 4.473 1.00 97.25 84 LEU A CA 1
ATOM 638 C C . LEU A 1 84 ? -8.247 0.688 5.733 1.00 97.25 84 LEU A C 1
ATOM 640 O O . LEU A 1 84 ? -7.965 1.758 6.271 1.00 97.25 84 LEU A O 1
ATOM 644 N N . ASP A 1 85 ? -9.242 -0.096 6.145 1.00 98.06 85 ASP A N 1
ATOM 645 C CA . ASP A 1 85 ? -10.090 0.196 7.305 1.00 98.06 85 ASP A CA 1
ATOM 646 C C . ASP A 1 85 ? -9.313 0.176 8.622 1.00 98.06 85 ASP A C 1
ATOM 648 O O . ASP A 1 85 ? -8.291 -0.504 8.742 1.00 98.06 85 ASP A O 1
ATOM 652 N N . ALA A 1 86 ? -9.815 0.914 9.612 1.00 97.75 86 ALA A N 1
ATOM 653 C CA . ALA A 1 86 ? -9.349 0.818 10.992 1.00 97.75 86 ALA A CA 1
ATOM 654 C C . ALA A 1 86 ? -9.474 -0.631 11.499 1.00 97.75 86 ALA A C 1
ATOM 656 O O . ALA A 1 86 ? -10.480 -1.298 11.247 1.00 97.75 86 ALA A O 1
ATOM 657 N N . GLY A 1 87 ? -8.435 -1.139 12.161 1.00 97.50 87 GLY A N 1
ATOM 658 C CA . GLY A 1 87 ? -8.367 -2.521 12.653 1.00 97.50 87 GLY A CA 1
ATOM 659 C C . GLY A 1 87 ? -8.220 -3.600 11.571 1.00 97.50 87 GLY A C 1
ATOM 660 O O . GLY A 1 87 ? -8.138 -4.786 11.893 1.00 97.50 87 GLY A O 1
ATOM 661 N N . ALA A 1 88 ? -8.198 -3.245 10.282 1.00 97.69 88 ALA A N 1
ATOM 662 C CA . ALA A 1 88 ? -8.229 -4.242 9.221 1.00 97.69 88 ALA A CA 1
ATOM 663 C C . ALA A 1 88 ? -6.861 -4.853 8.914 1.00 97.69 88 ALA A C 1
ATOM 665 O O . ALA A 1 88 ? -5.821 -4.191 8.902 1.00 97.69 88 ALA A O 1
ATOM 666 N N . ARG A 1 89 ? -6.911 -6.135 8.544 1.00 97.88 89 ARG A N 1
ATOM 667 C CA . ARG A 1 89 ? -5.807 -6.903 7.970 1.00 97.88 89 ARG A CA 1
ATOM 668 C C . ARG A 1 89 ? -6.047 -7.109 6.477 1.00 97.88 89 ARG A C 1
ATOM 670 O O . ARG A 1 89 ? -7.104 -7.601 6.075 1.00 97.88 89 ARG A O 1
ATOM 677 N N . ARG A 1 90 ? -5.061 -6.769 5.648 1.00 97.50 90 ARG A N 1
ATOM 678 C CA . ARG A 1 90 ? -5.089 -6.983 4.192 1.00 97.50 90 ARG A CA 1
ATOM 679 C C . ARG A 1 90 ? -3.786 -7.610 3.722 1.00 97.50 90 ARG A C 1
ATOM 681 O O . ARG A 1 90 ? -2.720 -7.242 4.202 1.00 97.50 90 ARG A O 1
ATOM 688 N N . THR A 1 91 ? -3.873 -8.526 2.768 1.00 97.69 91 THR A N 1
ATOM 689 C CA . THR A 1 91 ? -2.707 -9.175 2.163 1.00 97.69 91 THR A CA 1
ATOM 690 C C . THR A 1 91 ? -2.625 -8.797 0.690 1.00 97.69 91 THR A C 1
ATOM 692 O O . THR A 1 91 ? -3.642 -8.767 0.001 1.00 97.69 91 THR A O 1
ATOM 695 N N . TYR A 1 92 ? -1.416 -8.496 0.224 1.00 97.00 92 TYR A N 1
ATOM 696 C CA . TYR A 1 92 ? -1.119 -8.076 -1.140 1.00 97.00 92 TYR A CA 1
ATOM 697 C C . TYR A 1 92 ? 0.024 -8.909 -1.714 1.00 97.00 92 TYR A C 1
ATOM 699 O O . TYR A 1 92 ? 0.983 -9.227 -1.003 1.00 97.00 92 TYR A O 1
ATOM 707 N N . SER A 1 93 ? -0.058 -9.218 -3.006 1.00 96.81 93 SER A N 1
ATOM 708 C CA . SER A 1 93 ? 1.053 -9.797 -3.755 1.00 96.81 93 SER A CA 1
ATOM 709 C C . SER A 1 93 ? 2.061 -8.704 -4.109 1.00 96.81 93 SER A C 1
ATOM 711 O O . SER A 1 93 ? 1.686 -7.629 -4.577 1.00 96.81 93 SER A O 1
ATOM 713 N N . LEU A 1 94 ? 3.355 -8.973 -3.933 1.00 95.31 94 LEU A N 1
ATOM 714 C CA . LEU A 1 94 ? 4.423 -8.081 -4.399 1.00 95.31 94 LEU A CA 1
ATOM 715 C C . LEU A 1 94 ? 4.439 -7.966 -5.929 1.00 95.31 94 LEU A C 1
ATOM 717 O O . LEU A 1 94 ? 4.872 -6.947 -6.459 1.00 95.31 94 LEU A O 1
ATOM 721 N N . TRP A 1 95 ? 3.894 -8.961 -6.633 1.00 93.38 95 TRP A N 1
ATOM 722 C CA . TRP A 1 95 ? 3.735 -8.938 -8.086 1.00 93.38 95 TRP A CA 1
ATOM 723 C C . TRP A 1 95 ? 2.668 -7.956 -8.574 1.00 93.38 95 TRP A C 1
ATOM 725 O O . TRP A 1 95 ? 2.533 -7.791 -9.783 1.00 93.38 95 TRP A O 1
ATOM 735 N N . ASP A 1 96 ? 1.927 -7.294 -7.683 1.00 92.62 96 ASP A N 1
ATOM 736 C CA . ASP A 1 96 ? 0.932 -6.276 -8.047 1.00 92.62 96 ASP A CA 1
ATOM 737 C C . ASP A 1 96 ? 1.493 -4.847 -8.000 1.00 92.62 96 ASP A C 1
ATOM 739 O O . ASP A 1 96 ? 0.817 -3.912 -8.424 1.00 92.62 96 ASP A O 1
ATOM 743 N N . PHE A 1 97 ? 2.710 -4.659 -7.483 1.00 92.19 97 PHE A N 1
ATOM 744 C CA . PHE A 1 97 ? 3.352 -3.347 -7.414 1.00 92.19 97 PHE A CA 1
ATOM 745 C C . PHE A 1 97 ? 4.115 -3.044 -8.708 1.00 92.19 97 PHE A C 1
ATOM 747 O O . PHE A 1 97 ? 4.644 -3.951 -9.356 1.00 92.19 97 PHE A O 1
ATOM 754 N N . ARG A 1 98 ? 4.160 -1.772 -9.108 1.00 89.31 98 ARG A N 1
ATOM 755 C CA . ARG A 1 98 ? 4.777 -1.308 -10.364 1.00 89.31 98 ARG A CA 1
ATOM 756 C C . ARG A 1 98 ? 5.752 -0.171 -10.079 1.00 89.31 98 ARG A C 1
ATOM 758 O O . ARG A 1 98 ? 5.505 0.573 -9.134 1.00 89.31 98 ARG A O 1
ATOM 765 N N . ASP A 1 99 ? 6.844 -0.084 -10.832 1.00 80.81 99 ASP A N 1
ATOM 766 C CA . ASP A 1 99 ? 7.667 1.129 -10.913 1.00 80.81 99 ASP A CA 1
ATOM 767 C C . ASP A 1 99 ? 7.233 1.929 -12.136 1.00 80.81 99 ASP A C 1
ATOM 769 O O . ASP A 1 99 ? 6.895 1.271 -13.138 1.00 80.81 99 ASP A O 1
#

pLDDT: mean 84.4, std 14.19, range [53.97, 98.19]

Secondary structure (DSSP, 8-state):
-HHHHHHHHHHHHHHHHHHSS---SS-GGG--PPP-GGG--SSPPSEEEEEETTEEEEEE-SSPPEEEEEEEETTTEEEEEEEE-TT-EEEEEGGG-B-

Sequence (99 aa):
MMGRRLGLIAGLAGFIALAGCARAMTDPSRATRPYPVALHVPSSVDIQVFRRGTSITVVNATPVTYRNASMWINQRFVRPIARLDAGARRTYSLWDFRD

Foldseek 3Di:
DVVVVVVVVVVVVVVVVVVPPPDPPADVVQDDDAQPPVPDDPDDAPWDWDDDDQKIKIFQQDQDKDAQDWDDDPRAWIDTDRIDHHRDIDMDGNVRTHD